Protein AF-A0A968P3R5-F1 (afdb_monomer)

Foldseek 3Di:
DDPDDDPPDDPVVVVVVVCVPQDPDVVSVVVVVVVVLVVLVFPDKDWDFDADPPRHGPDIDIDTPGPDDDPVRVVVVPDDPDDD

Structure (mmCIF, N/CA/C/O backbone):
data_AF-A0A968P3R5-F1
#
_entry.id   AF-A0A968P3R5-F1
#
loop_
_atom_site.group_PDB
_atom_site.id
_atom_site.type_symbol
_atom_site.label_atom_id
_atom_site.label_alt_id
_atom_site.label_comp_id
_atom_site.label_asym_id
_atom_site.label_entity_id
_atom_site.label_seq_id
_atom_site.pdbx_PDB_ins_code
_atom_site.Cartn_x
_atom_site.Cartn_y
_atom_site.Cartn_z
_atom_site.occupancy
_atom_site.B_iso_or_equiv
_atom_site.auth_seq_id
_atom_site.auth_comp_id
_atom_site.auth_asym_id
_atom_site.auth_atom_id
_atom_site.pdbx_PDB_model_num
ATOM 1 N N . MET A 1 1 ? 15.518 10.353 34.159 1.00 48.06 1 MET 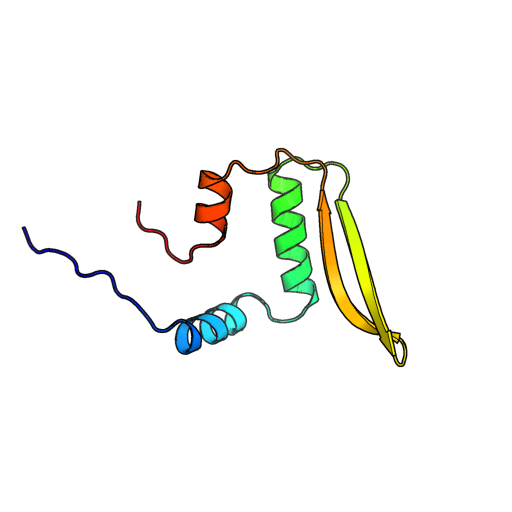A N 1
ATOM 2 C CA . MET A 1 1 ? 14.839 9.755 32.986 1.00 48.06 1 MET A CA 1
ATOM 3 C C . MET A 1 1 ? 15.819 9.757 31.819 1.00 48.06 1 MET A C 1
ATOM 5 O O . MET A 1 1 ? 16.305 10.829 31.476 1.00 48.06 1 MET A O 1
ATOM 9 N N . LYS A 1 2 ? 16.187 8.595 31.259 1.00 47.41 2 LYS A N 1
ATOM 10 C CA . LYS A 1 2 ? 17.005 8.543 30.034 1.00 47.41 2 LYS A CA 1
ATOM 11 C C . LYS A 1 2 ? 16.127 9.012 28.873 1.00 47.41 2 LYS A C 1
ATOM 13 O O . LYS A 1 2 ? 15.107 8.387 28.607 1.00 47.41 2 LYS A O 1
ATOM 18 N N . LYS A 1 3 ? 16.500 10.112 28.216 1.00 51.22 3 LYS A N 1
ATOM 19 C CA . LYS A 1 3 ? 15.911 10.486 26.926 1.00 51.22 3 LYS A CA 1
ATOM 20 C C . LYS A 1 3 ? 16.292 9.389 25.933 1.00 51.22 3 LYS A C 1
ATOM 22 O O . LYS A 1 3 ? 17.480 9.169 25.709 1.00 51.22 3 LYS A O 1
ATOM 27 N N . ILE A 1 4 ? 15.306 8.666 25.413 1.00 59.97 4 ILE A N 1
ATOM 28 C CA . ILE A 1 4 ? 15.521 7.771 24.279 1.00 59.97 4 ILE A CA 1
ATOM 29 C C . ILE A 1 4 ? 15.650 8.685 23.066 1.00 59.97 4 ILE A C 1
ATOM 31 O O . ILE A 1 4 ? 14.701 9.374 22.701 1.00 59.97 4 ILE A O 1
ATOM 35 N N . THR A 1 5 ? 16.849 8.767 22.502 1.00 58.50 5 THR A N 1
ATOM 36 C CA . THR A 1 5 ? 17.061 9.467 21.237 1.00 58.50 5 THR A CA 1
ATOM 37 C C . THR A 1 5 ? 16.374 8.652 20.141 1.00 58.50 5 THR A C 1
ATOM 39 O O . THR A 1 5 ? 16.635 7.448 20.067 1.00 58.50 5 THR A O 1
ATOM 42 N N . PRO A 1 6 ? 15.494 9.247 19.318 1.00 60.78 6 PRO A N 1
ATOM 43 C CA . PRO A 1 6 ? 14.873 8.515 18.225 1.00 60.78 6 PRO A CA 1
ATOM 44 C C . PRO A 1 6 ? 15.963 7.969 17.301 1.00 60.78 6 PRO A C 1
ATOM 46 O O . PRO A 1 6 ? 16.901 8.684 16.938 1.00 60.78 6 PRO A O 1
ATOM 49 N N . ILE A 1 7 ? 15.853 6.687 16.954 1.00 65.38 7 ILE A N 1
ATOM 50 C CA . ILE A 1 7 ? 16.701 6.076 15.934 1.00 65.38 7 ILE A CA 1
ATOM 51 C C . ILE A 1 7 ? 16.234 6.652 14.600 1.00 65.38 7 ILE A C 1
ATOM 53 O O . ILE A 1 7 ? 15.275 6.172 14.003 1.00 65.38 7 ILE A O 1
ATOM 57 N N . VAL A 1 8 ? 16.888 7.722 14.156 1.00 65.12 8 VAL A N 1
ATOM 58 C CA . VAL A 1 8 ? 16.711 8.242 12.802 1.00 65.12 8 VAL A CA 1
ATOM 59 C C . VAL A 1 8 ? 17.596 7.395 11.900 1.00 65.12 8 VAL A C 1
ATOM 61 O O . VAL A 1 8 ? 18.794 7.638 11.774 1.00 65.12 8 VAL A O 1
ATOM 64 N N . ALA A 1 9 ? 17.020 6.330 11.352 1.00 68.62 9 ALA A N 1
ATOM 65 C CA . ALA A 1 9 ? 17.685 5.532 10.338 1.00 68.62 9 ALA A CA 1
ATOM 66 C C . ALA A 1 9 ? 17.520 6.205 8.971 1.00 68.62 9 ALA A C 1
ATOM 68 O O . ALA A 1 9 ? 16.474 6.774 8.656 1.00 68.62 9 ALA A O 1
ATOM 69 N N . ASP A 1 10 ? 18.585 6.161 8.177 1.00 78.38 10 ASP A N 1
ATOM 70 C CA . ASP A 1 10 ? 18.615 6.781 6.862 1.00 78.38 10 ASP A CA 1
ATOM 71 C C . ASP A 1 10 ? 17.569 6.136 5.933 1.00 78.38 10 ASP A C 1
ATOM 73 O O . ASP A 1 10 ? 17.500 4.90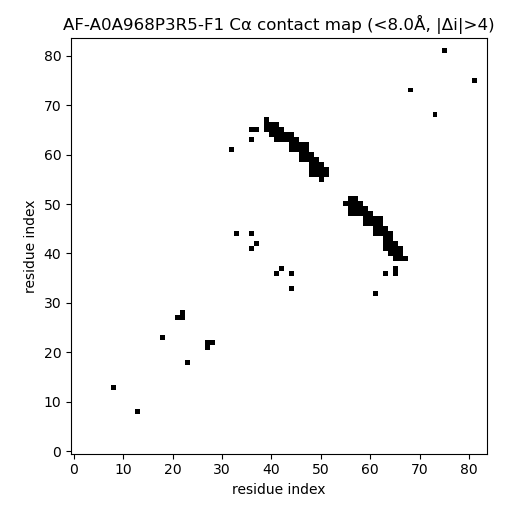9 5.800 1.00 78.38 10 ASP A O 1
ATOM 77 N N . ALA A 1 11 ? 16.738 6.961 5.290 1.00 74.56 11 ALA A N 1
ATOM 78 C CA . ALA A 1 11 ? 15.655 6.485 4.432 1.00 74.56 11 ALA A CA 1
ATOM 79 C C . ALA A 1 11 ? 16.176 5.648 3.251 1.00 74.56 11 ALA A C 1
ATOM 81 O O . ALA A 1 11 ? 15.542 4.661 2.875 1.00 74.56 11 ALA A O 1
ATOM 82 N N . SER A 1 12 ? 17.351 5.986 2.705 1.00 78.31 12 SER A N 1
ATOM 83 C CA . SER A 1 12 ? 17.971 5.232 1.609 1.00 78.31 12 SER A CA 1
ATOM 84 C C . SER A 1 12 ? 18.401 3.828 2.037 1.00 78.31 12 SER A C 1
ATOM 86 O O . SER A 1 12 ? 18.429 2.919 1.211 1.00 78.31 12 SER A O 1
ATOM 88 N N . PHE A 1 13 ? 18.661 3.624 3.332 1.00 78.44 13 PHE A N 1
ATOM 89 C CA . PHE A 1 13 ? 18.941 2.312 3.905 1.00 78.44 13 PHE A CA 1
ATOM 90 C C . PHE A 1 13 ? 17.657 1.535 4.231 1.00 78.44 13 PHE A C 1
ATOM 92 O O . PHE A 1 13 ? 17.565 0.342 3.942 1.00 78.44 13 PHE A O 1
ATOM 99 N N . LEU A 1 14 ? 16.644 2.195 4.802 1.00 76.38 14 LEU A N 1
ATOM 100 C CA . LEU A 1 14 ? 15.410 1.534 5.243 1.00 76.38 14 LEU A CA 1
ATOM 101 C C . LEU A 1 14 ? 14.471 1.128 4.100 1.00 76.38 14 LEU A C 1
ATOM 103 O O . LEU A 1 14 ? 13.893 0.041 4.146 1.00 76.38 14 LEU A O 1
ATOM 107 N N . ILE A 1 15 ? 14.306 1.975 3.080 1.00 76.81 15 ILE A N 1
ATOM 108 C CA . ILE A 1 15 ? 13.345 1.746 1.986 1.00 76.81 15 ILE A CA 1
ATOM 109 C C . ILE A 1 15 ? 13.631 0.430 1.232 1.00 76.81 15 ILE A C 1
ATOM 111 O O . ILE A 1 15 ? 12.701 -0.362 1.047 1.00 76.81 15 ILE A O 1
ATOM 115 N N . PRO A 1 16 ? 14.882 0.112 0.838 1.00 74.12 16 PRO A N 1
ATOM 116 C CA . PRO A 1 16 ? 15.189 -1.168 0.199 1.00 74.12 16 PRO A CA 1
ATOM 117 C C . PRO A 1 16 ? 14.944 -2.373 1.115 1.00 74.12 16 PRO A C 1
ATOM 119 O O . PRO A 1 16 ? 14.474 -3.416 0.656 1.00 74.12 16 PRO A O 1
ATOM 122 N N . ILE A 1 17 ? 15.233 -2.231 2.414 1.00 7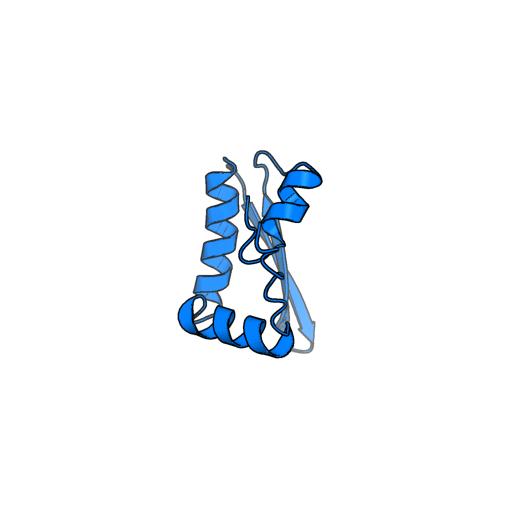1.38 17 ILE A N 1
ATOM 123 C CA . ILE A 1 17 ? 15.049 -3.296 3.409 1.00 71.38 17 ILE A CA 1
ATOM 124 C C . ILE A 1 17 ? 13.572 -3.601 3.621 1.00 71.38 17 ILE A C 1
ATOM 126 O O . ILE A 1 17 ? 13.228 -4.763 3.769 1.00 71.38 17 ILE A O 1
ATOM 130 N N . LEU A 1 18 ? 12.700 -2.596 3.594 1.00 71.81 18 LEU A N 1
ATOM 131 C CA . LEU A 1 18 ? 11.247 -2.775 3.664 1.00 71.81 18 LEU A CA 1
ATOM 132 C C . LEU A 1 18 ? 10.664 -3.409 2.408 1.00 71.81 18 LEU A C 1
ATOM 134 O O . LEU A 1 18 ? 9.737 -4.215 2.477 1.00 71.81 18 LEU A O 1
ATOM 138 N N . ARG A 1 19 ? 11.228 -3.062 1.253 1.00 70.06 19 ARG A N 1
ATOM 139 C CA . ARG A 1 19 ? 10.790 -3.588 -0.036 1.00 70.06 19 ARG A CA 1
ATOM 140 C C . ARG A 1 19 ? 11.090 -5.084 -0.185 1.00 70.06 19 ARG A C 1
ATOM 142 O O . ARG A 1 19 ? 10.270 -5.812 -0.737 1.00 70.06 19 ARG A O 1
ATOM 149 N N . ASN A 1 20 ? 12.237 -5.543 0.317 1.00 61.47 20 ASN A N 1
ATOM 150 C CA . ASN A 1 20 ? 12.737 -6.908 0.109 1.00 61.47 20 ASN A CA 1
ATOM 151 C C . ASN A 1 20 ? 11.874 -8.046 0.707 1.00 61.47 20 ASN A C 1
ATOM 153 O O . ASN A 1 20 ? 11.680 -9.048 0.020 1.00 61.47 20 ASN A O 1
ATOM 157 N N . PRO A 1 21 ? 11.363 -7.959 1.949 1.00 53.19 21 PRO A N 1
ATOM 158 C CA . PRO A 1 21 ? 10.524 -9.000 2.535 1.00 53.19 21 PRO A CA 1
ATOM 159 C C . PRO A 1 21 ? 9.025 -8.816 2.239 1.00 53.19 21 PRO A C 1
ATOM 161 O O . PRO A 1 21 ? 8.317 -9.820 2.202 1.00 53.19 21 PRO A O 1
ATOM 164 N N . GLY A 1 22 ? 8.545 -7.583 2.013 1.00 52.34 22 GLY A N 1
ATOM 165 C CA . GLY A 1 22 ? 7.111 -7.267 1.887 1.00 52.34 22 GLY A CA 1
ATOM 166 C C . GLY A 1 22 ? 6.533 -7.325 0.468 1.00 52.34 22 GLY A C 1
ATOM 167 O O . GLY A 1 22 ? 5.364 -7.648 0.300 1.00 52.34 22 GLY A O 1
ATOM 168 N N . TYR A 1 23 ? 7.341 -7.086 -0.573 1.00 58.16 23 TYR A N 1
ATOM 169 C CA . TYR A 1 23 ? 6.849 -6.966 -1.952 1.00 58.16 23 TYR A CA 1
ATOM 170 C 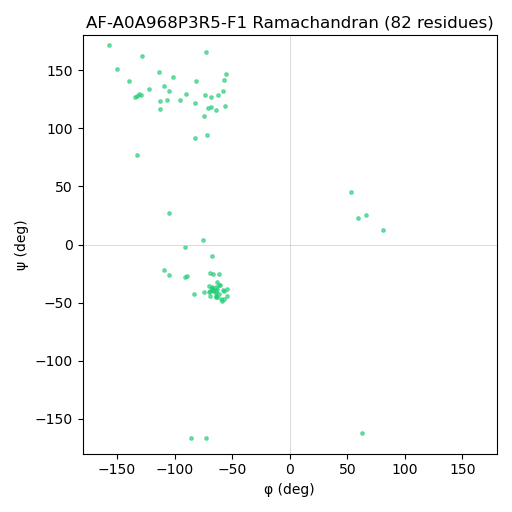C . TYR A 1 23 ? 7.689 -7.805 -2.916 1.00 58.16 23 TYR A C 1
ATOM 172 O O . TYR A 1 23 ? 8.529 -7.297 -3.659 1.0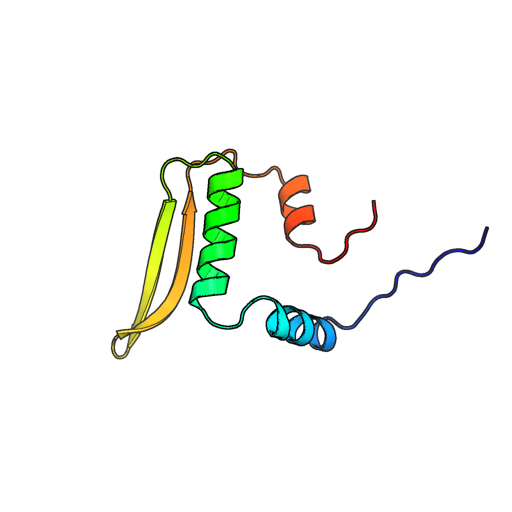0 58.16 23 TYR A O 1
ATOM 180 N N . LYS A 1 24 ? 7.463 -9.126 -2.913 1.00 64.62 24 LYS A N 1
ATOM 181 C CA . LYS A 1 24 ? 8.209 -10.074 -3.767 1.00 64.62 24 LYS A CA 1
ATOM 182 C C . LYS A 1 24 ? 8.027 -9.800 -5.266 1.00 64.62 24 LYS A C 1
ATOM 184 O O . LYS A 1 24 ? 8.881 -10.174 -6.065 1.00 64.62 24 LYS A O 1
ATOM 189 N N . ASN A 1 25 ? 6.912 -9.172 -5.645 1.00 76.00 25 ASN A N 1
ATOM 190 C CA . ASN A 1 25 ? 6.603 -8.725 -7.001 1.00 76.00 25 ASN A CA 1
ATOM 191 C C . ASN A 1 25 ? 5.564 -7.583 -6.967 1.00 76.00 25 ASN A C 1
ATOM 193 O O . ASN A 1 25 ? 4.998 -7.277 -5.917 1.00 76.00 25 ASN A O 1
ATOM 197 N N . LEU A 1 26 ? 5.313 -6.964 -8.126 1.00 82.81 26 LEU A N 1
ATOM 198 C CA . LEU A 1 26 ? 4.318 -5.896 -8.289 1.00 82.81 26 LEU A CA 1
ATOM 199 C C . LEU A 1 26 ? 2.923 -6.314 -7.797 1.00 82.81 26 LEU A C 1
ATOM 201 O O . LEU A 1 26 ? 2.230 -5.510 -7.189 1.00 82.81 26 LEU A O 1
ATOM 205 N N . SER A 1 27 ? 2.526 -7.566 -8.021 1.00 85.94 27 SER A N 1
ATOM 206 C CA . SER A 1 27 ? 1.201 -8.070 -7.650 1.00 85.94 27 SER A CA 1
ATOM 207 C C . SER A 1 27 ? 0.962 -8.036 -6.140 1.00 85.94 27 SER A C 1
ATOM 209 O O . SER A 1 27 ? -0.131 -7.669 -5.726 1.00 85.94 27 SER A O 1
ATOM 211 N N . TYR A 1 28 ? 1.978 -8.340 -5.321 1.00 86.81 28 TYR A N 1
ATOM 212 C CA . TYR A 1 28 ? 1.890 -8.161 -3.865 1.00 86.81 28 TYR A CA 1
ATOM 213 C C . TYR A 1 28 ? 1.724 -6.687 -3.488 1.00 86.81 28 TYR A C 1
ATOM 215 O O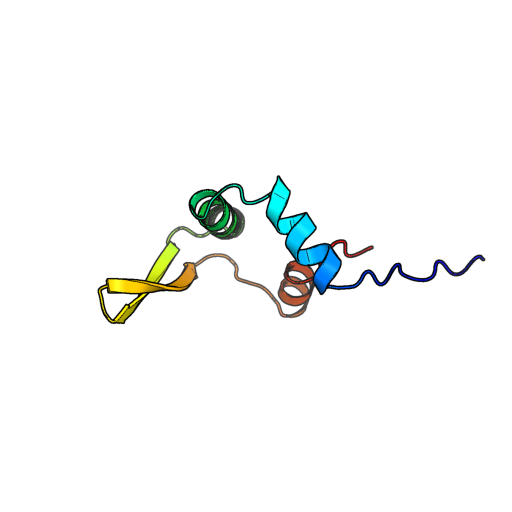 . TYR A 1 28 ? 0.905 -6.370 -2.639 1.00 86.81 28 TYR A O 1
ATOM 223 N N . ALA A 1 29 ? 2.445 -5.776 -4.149 1.00 86.25 29 ALA A N 1
ATOM 224 C CA . ALA A 1 29 ? 2.307 -4.346 -3.870 1.00 86.25 29 ALA A CA 1
ATOM 225 C C . ALA A 1 29 ? 0.911 -3.819 -4.201 1.00 86.25 29 ALA A C 1
ATOM 227 O O . ALA A 1 29 ? 0.351 -3.042 -3.440 1.00 86.25 29 ALA A O 1
ATOM 228 N N . VAL A 1 30 ? 0.333 -4.284 -5.307 1.00 90.75 30 VAL A N 1
ATOM 229 C CA . VAL A 1 30 ? -1.051 -3.970 -5.663 1.00 90.75 30 VAL A CA 1
ATOM 230 C C . VAL A 1 30 ? -2.022 -4.549 -4.632 1.00 90.75 30 VAL A C 1
ATOM 232 O O . VAL A 1 30 ? -2.915 -3.830 -4.199 1.00 90.75 30 VAL A O 1
ATOM 235 N N . ALA A 1 31 ? -1.837 -5.806 -4.213 1.00 91.56 31 ALA A N 1
ATOM 236 C CA . ALA A 1 31 ? -2.705 -6.457 -3.231 1.00 91.56 31 ALA A CA 1
ATOM 237 C C . ALA A 1 31 ? -2.778 -5.678 -1.908 1.00 91.56 31 ALA A C 1
ATOM 239 O O . ALA A 1 31 ? -3.876 -5.369 -1.468 1.00 91.56 31 ALA A O 1
ATOM 240 N N . GLU A 1 32 ? -1.641 -5.250 -1.353 1.00 90.62 32 GLU A N 1
ATOM 241 C CA . GLU A 1 32 ? -1.622 -4.480 -0.096 1.00 90.62 32 GLU A CA 1
ATOM 242 C C . GLU A 1 32 ? -2.368 -3.135 -0.209 1.00 90.62 32 GLU A C 1
ATOM 244 O O . GLU A 1 32 ? -3.016 -2.685 0.735 1.00 90.62 32 GLU A O 1
ATOM 249 N N . ILE A 1 33 ? -2.315 -2.472 -1.373 1.00 93.88 33 ILE A N 1
ATOM 250 C CA . ILE A 1 33 ? -3.088 -1.240 -1.598 1.00 93.88 33 ILE A CA 1
ATOM 251 C C . ILE A 1 33 ? -4.591 -1.539 -1.678 1.00 93.88 33 ILE A C 1
ATOM 253 O O . ILE A 1 33 ? -5.391 -0.780 -1.131 1.00 93.88 33 ILE A O 1
ATOM 257 N N . LEU A 1 34 ? -4.983 -2.641 -2.324 1.00 95.25 34 LEU A N 1
ATOM 258 C CA . LEU A 1 34 ? -6.385 -3.062 -2.397 1.00 95.25 34 LEU A CA 1
ATOM 259 C C . LEU A 1 34 ? -6.930 -3.481 -1.026 1.00 95.25 34 LEU A C 1
ATOM 261 O O . LEU A 1 34 ? -8.057 -3.116 -0.694 1.00 95.25 34 LEU A O 1
ATOM 265 N N . ASP A 1 35 ? -6.130 -4.177 -0.217 1.00 95.50 35 ASP A N 1
ATOM 266 C CA . ASP A 1 35 ? -6.503 -4.582 1.140 1.00 95.50 35 ASP A CA 1
ATOM 267 C C . ASP A 1 35 ? -6.780 -3.355 2.022 1.00 95.50 35 ASP A C 1
ATOM 269 O O . ASP A 1 35 ? -7.816 -3.300 2.683 1.00 95.50 35 ASP A O 1
ATOM 273 N N . ASN A 1 36 ? -5.957 -2.300 1.932 1.00 95.12 36 ASN A N 1
ATOM 274 C CA . ASN A 1 36 ? -6.210 -1.035 2.638 1.00 95.12 36 ASN A CA 1
ATOM 275 C C . ASN A 1 36 ? -7.562 -0.398 2.267 1.00 95.12 36 ASN A C 1
ATOM 277 O O . ASN A 1 36 ? -8.249 0.151 3.132 1.00 95.12 36 ASN A O 1
ATOM 281 N N . ALA A 1 37 ? -7.953 -0.457 0.991 1.00 97.25 37 ALA A N 1
ATOM 282 C CA . ALA A 1 37 ? -9.244 0.060 0.542 1.00 97.25 37 ALA A CA 1
ATOM 283 C C . ALA A 1 37 ? -10.413 -0.803 1.058 1.00 97.25 37 ALA A C 1
ATOM 285 O O . ALA A 1 37 ? -11.432 -0.270 1.506 1.00 97.25 37 ALA A O 1
ATOM 286 N N . ILE A 1 38 ? -10.258 -2.132 1.054 1.00 97.19 38 ILE A N 1
ATOM 287 C CA . ILE A 1 38 ? -11.252 -3.075 1.593 1.00 97.19 38 ILE A CA 1
ATOM 288 C C . ILE A 1 38 ? -11.442 -2.864 3.100 1.00 97.19 38 ILE A C 1
ATOM 290 O O . ILE A 1 38 ? -12.583 -2.765 3.560 1.00 97.19 38 ILE A O 1
ATOM 294 N N . ASP A 1 39 ? -10.354 -2.718 3.856 1.00 96.81 39 ASP A N 1
ATOM 295 C CA . ASP A 1 39 ? -10.380 -2.430 5.295 1.00 96.81 39 ASP A CA 1
ATOM 296 C C . ASP A 1 39 ? -11.020 -1.068 5.598 1.00 96.81 39 ASP A C 1
ATOM 298 O O . ASP A 1 39 ? -11.711 -0.897 6.607 1.00 96.81 39 ASP A O 1
ATOM 302 N N . ALA A 1 40 ? -10.863 -0.097 4.691 1.00 96.81 40 ALA A N 1
ATOM 303 C CA . ALA A 1 40 ? -11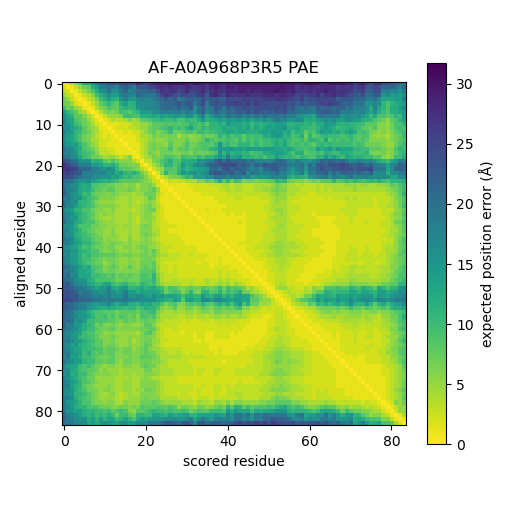.565 1.183 4.737 1.00 96.81 40 ALA A CA 1
ATOM 304 C C . ALA A 1 40 ? -13.045 1.088 4.316 1.00 96.81 40 ALA A C 1
ATOM 306 O O . ALA A 1 40 ? -13.731 2.111 4.258 1.00 96.81 40 ALA A O 1
ATOM 307 N N . GLY A 1 41 ? -13.557 -0.114 4.043 1.00 97.81 41 GLY A N 1
ATOM 308 C CA . GLY A 1 41 ? -14.957 -0.375 3.732 1.00 97.81 41 GLY A CA 1
ATOM 309 C C . GLY A 1 41 ? -15.361 -0.081 2.288 1.00 97.81 41 GLY A C 1
ATOM 310 O O . GLY A 1 41 ? -16.566 -0.068 2.012 1.00 97.81 41 GLY A O 1
ATOM 311 N N . ALA A 1 42 ? -14.404 0.134 1.380 1.00 98.19 42 ALA A N 1
ATOM 312 C CA . ALA A 1 42 ? -14.691 0.404 -0.024 1.00 98.19 42 ALA A CA 1
ATOM 313 C C . ALA A 1 42 ? -15.515 -0.730 -0.659 1.00 98.19 42 ALA A C 1
ATOM 315 O O . ALA A 1 42 ? -15.334 -1.918 -0.374 1.00 98.19 42 ALA A O 1
ATOM 316 N N . LYS A 1 43 ? -16.454 -0.351 -1.528 1.00 97.94 43 LYS A N 1
ATOM 317 C CA . LYS A 1 43 ? -17.255 -1.276 -2.352 1.00 97.94 43 LYS A CA 1
ATOM 318 C C . LYS A 1 43 ? -16.873 -1.211 -3.820 1.00 97.94 43 LYS A C 1
ATOM 320 O O . LYS A 1 43 ? -17.105 -2.168 -4.550 1.00 97.94 43 LYS A O 1
ATOM 325 N N . GLU A 1 44 ? -16.270 -0.100 -4.220 1.00 97.81 44 GLU A N 1
ATOM 326 C CA . GLU A 1 44 ? -15.765 0.133 -5.560 1.00 97.81 44 GLU A CA 1
ATOM 327 C C . GLU A 1 44 ? -14.333 0.645 -5.453 1.00 97.81 44 GLU A C 1
ATOM 329 O O . GLU A 1 44 ? -14.039 1.565 -4.687 1.00 97.81 44 GLU A O 1
ATOM 334 N N . ILE A 1 45 ? -13.444 0.013 -6.216 1.00 97.69 45 ILE A N 1
ATOM 335 C CA . ILE A 1 45 ? -12.032 0.366 -6.299 1.00 97.69 45 ILE A CA 1
ATOM 336 C C . ILE A 1 45 ? -11.670 0.406 -7.782 1.00 97.69 45 ILE A C 1
ATOM 338 O O . ILE A 1 45 ? -11.934 -0.543 -8.521 1.00 97.69 45 ILE A O 1
ATOM 342 N N . VAL A 1 46 ? -11.070 1.509 -8.217 1.00 97.50 46 VAL A N 1
ATOM 343 C CA . VAL A 1 46 ? -10.638 1.746 -9.594 1.00 97.50 46 VAL A CA 1
ATOM 344 C C . VAL A 1 46 ? -9.117 1.801 -9.623 1.00 97.50 46 VAL A C 1
ATOM 346 O O . VAL A 1 46 ? -8.505 2.625 -8.946 1.00 97.50 46 VAL A O 1
ATOM 349 N N . ALA A 1 47 ? -8.512 0.943 -10.443 1.00 93.88 47 ALA A N 1
ATOM 350 C CA . ALA A 1 47 ? -7.106 1.048 -10.805 1.00 93.88 47 ALA A CA 1
ATOM 351 C C . ALA A 1 47 ? -6.985 1.794 -12.140 1.00 93.88 47 ALA A C 1
ATOM 353 O O . ALA A 1 47 ? -7.582 1.398 -13.142 1.00 93.88 47 ALA A O 1
ATOM 354 N N . ILE A 1 48 ? -6.208 2.871 -12.149 1.00 94.81 48 ILE A N 1
ATOM 355 C CA . ILE A 1 48 ? -5.914 3.685 -13.327 1.00 94.81 48 ILE A CA 1
ATOM 356 C C . ILE A 1 48 ? -4.475 3.388 -13.722 1.00 94.81 48 ILE A C 1
ATOM 358 O O . ILE A 1 48 ? -3.570 3.523 -12.903 1.00 94.81 48 ILE A O 1
ATOM 362 N N . VAL A 1 49 ? -4.258 2.978 -14.968 1.00 92.25 49 VAL A N 1
ATOM 363 C CA . VAL A 1 49 ? -2.925 2.657 -15.482 1.00 92.25 49 VAL A CA 1
ATOM 364 C C . VAL A 1 49 ? -2.560 3.685 -16.540 1.00 92.25 49 VAL A C 1
ATOM 366 O O . VAL A 1 49 ? -3.226 3.778 -17.572 1.00 92.25 49 VAL A O 1
ATOM 369 N N . GLY A 1 50 ? -1.515 4.463 -16.271 1.00 91.94 50 GLY A N 1
ATOM 370 C CA . GLY A 1 50 ? -0.931 5.365 -17.254 1.00 91.94 50 GLY A CA 1
ATOM 371 C C . GLY A 1 50 ? 0.165 4.645 -18.029 1.00 91.94 50 GLY A C 1
ATOM 372 O O . GLY A 1 50 ? 1.057 4.017 -17.448 1.00 91.94 50 GLY A O 1
ATOM 373 N N . ASN A 1 51 ? 0.077 4.727 -19.355 1.00 91.19 51 ASN A N 1
ATOM 374 C CA . ASN A 1 51 ? 1.018 4.097 -20.271 1.00 91.19 51 ASN A CA 1
ATOM 375 C C . ASN A 1 51 ? 1.882 5.156 -20.961 1.00 91.19 51 ASN A C 1
ATOM 377 O O . ASN A 1 51 ? 1.373 6.173 -21.436 1.00 91.19 51 ASN A O 1
ATOM 381 N N . GLY A 1 52 ? 3.180 4.881 -21.056 1.00 83.75 52 GLY A N 1
ATOM 382 C CA . GLY A 1 52 ? 4.130 5.635 -21.864 1.00 83.75 52 GLY A CA 1
ATOM 383 C C . GLY A 1 52 ? 4.174 5.159 -23.319 1.00 83.75 52 GLY A C 1
ATOM 384 O O . GLY A 1 52 ? 3.328 4.391 -23.787 1.00 83.75 52 GLY A O 1
ATOM 385 N N . SER A 1 53 ? 5.204 5.597 -24.049 1.00 83.31 53 SER A N 1
ATOM 386 C CA . SER A 1 53 ? 5.507 5.062 -25.380 1.00 83.31 53 SER A CA 1
ATOM 387 C C . SER A 1 53 ? 5.685 3.539 -25.332 1.00 83.31 53 SER A C 1
ATOM 389 O O . SER A 1 53 ? 6.189 3.004 -24.347 1.00 83.31 53 SER A O 1
ATOM 391 N N . GLU A 1 54 ? 5.289 2.848 -26.403 1.00 85.00 54 GLU A N 1
ATOM 392 C CA . GLU A 1 54 ? 5.424 1.385 -26.548 1.00 85.00 54 GLU A CA 1
ATOM 393 C C . GLU A 1 54 ? 4.572 0.540 -25.577 1.00 85.00 54 GLU A C 1
ATOM 395 O O . GLU A 1 54 ? 4.890 -0.617 -25.317 1.00 85.00 54 GLU A O 1
ATOM 400 N N . ASN A 1 55 ? 3.453 1.079 -25.074 1.00 79.38 55 ASN A N 1
ATOM 401 C CA . ASN A 1 55 ? 2.549 0.398 -24.128 1.00 79.38 55 ASN A CA 1
ATOM 402 C C . ASN A 1 55 ? 3.220 -0.016 -22.805 1.00 79.38 55 ASN A C 1
ATOM 404 O O . ASN A 1 55 ? 2.738 -0.914 -22.113 1.00 79.38 55 ASN A O 1
ATOM 408 N N . ALA A 1 56 ? 4.325 0.63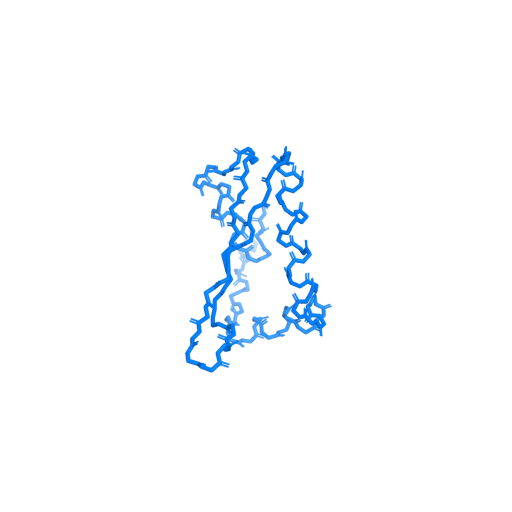3 -22.436 1.00 86.62 56 ALA A N 1
ATOM 409 C CA . ALA A 1 56 ? 4.942 0.433 -21.136 1.00 86.62 56 ALA A CA 1
ATOM 410 C C . ALA A 1 56 ? 4.098 1.108 -20.047 1.00 86.62 56 ALA A C 1
ATOM 412 O O . ALA A 1 56 ? 3.794 2.296 -20.148 1.00 86.62 56 ALA A O 1
ATOM 413 N N . VAL A 1 57 ? 3.757 0.372 -18.989 1.00 85.88 57 VAL A N 1
ATOM 414 C CA . VAL A 1 57 ? 3.121 0.951 -17.797 1.00 85.88 57 VAL A CA 1
ATOM 415 C C . VAL A 1 57 ? 4.134 1.849 -17.090 1.00 85.88 57 VAL A C 1
ATOM 417 O O . VAL A 1 57 ? 5.177 1.371 -16.645 1.00 85.88 57 VAL A O 1
ATOM 420 N N . THR A 1 58 ? 3.833 3.141 -16.984 1.00 92.38 58 THR A N 1
ATOM 421 C CA . THR A 1 58 ? 4.701 4.131 -16.325 1.00 92.38 58 THR A CA 1
ATOM 422 C C . THR A 1 58 ? 4.178 4.545 -14.960 1.00 92.38 58 THR A C 1
ATOM 424 O O . THR A 1 58 ? 4.961 4.932 -14.096 1.00 92.38 58 THR A O 1
ATOM 427 N N . GLU A 1 59 ? 2.867 4.449 -14.750 1.00 92.00 59 GLU A N 1
ATOM 428 C CA . GLU A 1 59 ? 2.213 4.859 -13.513 1.00 92.00 59 GLU A CA 1
ATOM 429 C C . GLU A 1 59 ? 0.963 4.021 -13.239 1.00 92.00 59 GLU A C 1
ATOM 431 O O . GLU A 1 59 ? 0.298 3.526 -14.152 1.00 92.00 59 GLU A O 1
ATOM 436 N N . ILE A 1 60 ? 0.653 3.868 -11.953 1.00 92.25 60 ILE A N 1
ATOM 437 C CA . ILE A 1 60 ? -0.563 3.215 -11.478 1.00 92.25 60 ILE A CA 1
ATOM 438 C C . ILE A 1 60 ? -1.145 4.092 -10.371 1.00 92.25 60 ILE A C 1
ATOM 440 O O . ILE A 1 60 ? -0.445 4.431 -9.416 1.00 92.25 60 ILE A O 1
ATOM 444 N N . GLY A 1 61 ? -2.416 4.453 -10.504 1.00 94.94 61 GLY A N 1
ATOM 445 C CA . GLY A 1 61 ? -3.205 5.140 -9.487 1.00 94.94 61 GLY A CA 1
ATOM 446 C C . GLY A 1 61 ? -4.334 4.250 -8.976 1.00 94.94 61 GLY A C 1
ATOM 447 O O . GLY A 1 61 ? -4.887 3.452 -9.732 1.00 94.94 61 GLY A O 1
ATOM 448 N N . PHE A 1 62 ? -4.694 4.410 -7.705 1.00 96.44 62 PHE A N 1
ATOM 449 C CA . PHE A 1 62 ? -5.830 3.731 -7.082 1.00 96.44 62 PHE A CA 1
ATOM 450 C C . PHE A 1 62 ? -6.798 4.773 -6.528 1.00 96.44 62 PHE A C 1
ATOM 452 O O . PHE A 1 62 ? -6.373 5.730 -5.882 1.00 96.44 62 PHE A O 1
ATOM 459 N N . LEU A 1 63 ? -8.088 4.587 -6.800 1.00 97.25 63 LEU A N 1
ATOM 460 C CA . LEU A 1 63 ? -9.176 5.397 -6.263 1.00 97.25 63 LEU A CA 1
ATOM 461 C C . LEU A 1 63 ? -10.234 4.468 -5.677 1.00 97.25 63 LEU A C 1
ATOM 463 O O . LEU A 1 63 ? -10.696 3.558 -6.362 1.00 97.25 63 LEU A O 1
ATOM 467 N N . ASP A 1 64 ? -10.640 4.717 -4.441 1.00 97.94 64 ASP A N 1
ATOM 468 C CA . ASP A 1 64 ? -11.676 3.951 -3.757 1.00 97.94 64 ASP A CA 1
ATOM 469 C C . ASP A 1 64 ? -12.763 4.865 -3.176 1.00 97.94 64 ASP A C 1
ATOM 471 O O . ASP A 1 64 ? -12.585 6.077 -3.042 1.00 97.94 64 ASP A O 1
ATOM 475 N N . ASN A 1 65 ? -13.915 4.272 -2.859 1.00 98.12 65 ASN A N 1
ATOM 476 C CA . ASN A 1 65 ? -15.042 4.948 -2.215 1.00 98.12 65 ASN A CA 1
ATOM 477 C C . ASN A 1 65 ? -15.191 4.595 -0.723 1.00 98.12 65 ASN A C 1
ATOM 479 O O . ASN A 1 65 ? -16.304 4.611 -0.192 1.00 98.12 65 ASN A O 1
ATOM 483 N N . GLY A 1 66 ? -14.094 4.228 -0.059 1.00 97.50 66 GLY A N 1
ATOM 484 C CA . GLY A 1 66 ? -14.066 3.927 1.364 1.00 97.50 66 GLY A CA 1
ATOM 485 C C . GLY A 1 66 ? -14.188 5.171 2.247 1.00 97.50 66 GLY A C 1
ATOM 486 O O . GLY A 1 66 ? -14.526 6.272 1.814 1.00 97.50 66 GLY A O 1
ATOM 487 N N . LEU A 1 67 ? -13.887 4.998 3.533 1.00 97.56 67 LEU A N 1
ATOM 488 C CA . LEU A 1 67 ? -14.029 6.045 4.555 1.00 97.56 67 LEU A CA 1
ATOM 489 C C . LEU A 1 67 ? -13.064 7.236 4.396 1.00 97.56 67 LEU A C 1
ATOM 491 O O . LEU A 1 67 ? -13.195 8.229 5.114 1.00 97.56 67 LEU A O 1
ATOM 495 N N . GLY A 1 68 ? -12.082 7.134 3.499 1.00 95.25 68 GLY A N 1
ATOM 496 C CA . GLY A 1 68 ? -11.018 8.120 3.354 1.00 95.25 68 GLY A CA 1
ATOM 497 C C . GLY A 1 68 ? -10.141 8.247 4.606 1.00 95.25 68 GLY A C 1
ATOM 498 O O . GLY A 1 68 ? -10.088 7.372 5.481 1.00 95.25 68 GLY A O 1
ATOM 499 N N . MET A 1 69 ? -9.404 9.354 4.684 1.00 96.31 69 MET A N 1
ATOM 500 C CA . MET A 1 69 ? -8.483 9.647 5.782 1.00 96.31 69 MET A CA 1
ATOM 501 C C . MET A 1 69 ? -8.573 11.123 6.173 1.00 96.31 69 MET A C 1
ATOM 503 O O . MET A 1 69 ? -8.665 11.992 5.308 1.00 96.31 69 MET A O 1
ATOM 507 N N . THR A 1 70 ? -8.510 11.413 7.475 1.00 96.94 70 THR A N 1
ATOM 508 C CA . THR A 1 70 ? -8.170 12.766 7.942 1.00 96.94 70 THR A CA 1
ATOM 509 C C . THR A 1 70 ? -6.682 13.024 7.708 1.00 96.94 70 THR A C 1
ATOM 511 O O . THR A 1 70 ? -5.913 12.080 7.499 1.00 96.94 70 THR A O 1
ATOM 514 N N . THR A 1 71 ? -6.253 14.282 7.794 1.00 96.56 71 THR A N 1
ATOM 515 C CA . THR A 1 71 ? -4.837 14.655 7.666 1.00 96.56 71 THR A CA 1
ATOM 516 C C . THR A 1 71 ? -3.956 13.880 8.647 1.00 96.56 71 THR A C 1
ATOM 518 O O . THR A 1 71 ? -2.946 13.309 8.252 1.00 96.56 71 THR A O 1
ATOM 521 N N . GLU A 1 72 ? -4.377 13.755 9.906 1.00 94.50 72 GLU A N 1
ATOM 522 C CA . GLU A 1 72 ? -3.609 13.076 10.957 1.00 94.50 72 GLU A CA 1
ATOM 523 C C . GLU A 1 72 ? -3.494 11.567 10.700 1.00 94.50 72 GLU A C 1
ATOM 525 O O . GLU A 1 72 ? -2.465 10.949 10.989 1.00 94.50 72 GLU A O 1
ATOM 530 N N . LYS A 1 73 ? -4.556 10.956 10.154 1.00 92.62 73 LYS A N 1
ATOM 531 C CA . LYS A 1 73 ? -4.548 9.539 9.775 1.00 92.62 73 LYS A CA 1
ATOM 532 C C . LYS A 1 73 ? -3.633 9.313 8.574 1.00 92.62 73 LYS A C 1
ATOM 534 O O . LYS A 1 73 ? -2.825 8.390 8.615 1.00 92.62 73 LYS A O 1
ATOM 539 N N . LEU A 1 74 ? -3.709 10.179 7.561 1.00 93.56 74 LEU A N 1
ATOM 540 C CA . LEU A 1 74 ? -2.841 10.122 6.385 1.00 93.56 74 LEU A CA 1
ATOM 541 C C . LEU A 1 74 ? -1.363 10.243 6.777 1.00 93.56 74 LEU A C 1
ATOM 543 O O . LEU A 1 74 ? -0.554 9.409 6.380 1.00 93.56 74 LEU A O 1
ATOM 547 N N . GLU A 1 75 ? -1.018 11.225 7.611 1.00 91.81 75 GLU A N 1
ATOM 548 C CA . GLU A 1 75 ? 0.344 11.394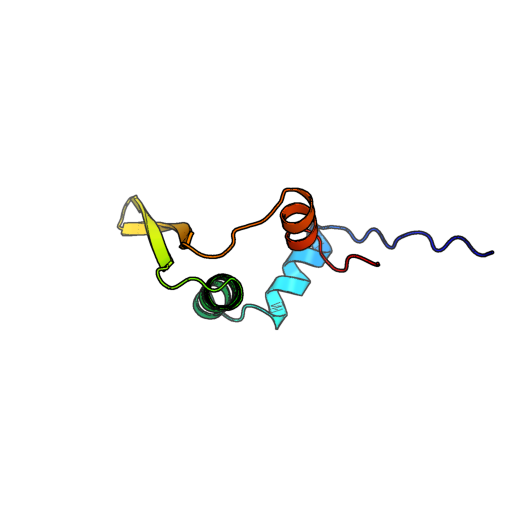 8.129 1.00 91.81 75 GLU A CA 1
ATOM 549 C C . GLU A 1 75 ? 0.832 10.140 8.857 1.00 91.81 75 GLU A C 1
ATOM 551 O O . GLU A 1 75 ? 1.978 9.727 8.685 1.00 91.81 75 GLU A O 1
ATOM 556 N N . SER A 1 76 ? -0.043 9.496 9.634 1.00 88.75 76 SER A N 1
ATOM 557 C CA . SER A 1 76 ? 0.289 8.250 10.318 1.00 88.75 76 SER A CA 1
ATOM 558 C C . SER A 1 76 ? 0.532 7.087 9.359 1.00 88.75 76 SER A C 1
ATOM 560 O O . SER A 1 76 ? 1.420 6.280 9.617 1.00 88.75 76 SER A O 1
ATOM 562 N N . CYS A 1 77 ? -0.253 6.979 8.284 1.00 89.19 77 CYS A N 1
ATOM 563 C CA . CYS A 1 77 ? -0.122 5.920 7.281 1.00 89.19 77 CYS A CA 1
ATOM 564 C C . CYS A 1 77 ? 1.160 6.055 6.442 1.00 89.19 77 CYS A C 1
ATOM 566 O O . CYS A 1 77 ? 1.652 5.060 5.920 1.00 89.19 77 CYS A O 1
ATOM 568 N N . LEU A 1 78 ? 1.714 7.267 6.326 1.00 88.38 78 LEU A N 1
ATOM 569 C CA . LEU A 1 78 ? 2.934 7.554 5.559 1.00 88.38 78 LEU A CA 1
ATOM 570 C C . LEU A 1 78 ? 4.227 7.460 6.388 1.00 88.38 78 LEU A C 1
ATOM 572 O O . LEU A 1 78 ? 5.321 7.645 5.854 1.00 88.38 78 LEU A O 1
ATOM 576 N N . GLN A 1 79 ? 4.122 7.180 7.687 1.00 84.50 79 GLN A N 1
ATOM 577 C CA . GLN A 1 79 ? 5.263 7.018 8.585 1.00 84.50 79 GLN A CA 1
ATOM 578 C C . GLN A 1 79 ? 5.552 5.544 8.842 1.00 84.50 79 GLN A C 1
ATOM 580 O O . GLN A 1 79 ? 4.647 4.728 8.997 1.00 84.50 79 GLN A O 1
ATOM 585 N N . ILE A 1 80 ? 6.833 5.209 8.966 1.00 77.31 80 ILE A N 1
ATOM 586 C CA . ILE A 1 80 ? 7.263 3.845 9.251 1.00 77.31 80 ILE A CA 1
ATOM 587 C C . ILE A 1 80 ? 7.707 3.751 10.715 1.00 77.31 80 ILE A C 1
ATOM 589 O O . ILE A 1 80 ? 8.469 4.594 11.183 1.00 77.31 80 ILE A O 1
ATOM 593 N N . TRP A 1 81 ? 7.226 2.733 11.437 1.00 69.62 81 TRP A N 1
ATOM 594 C CA . TRP A 1 81 ? 7.500 2.502 12.868 1.00 69.62 81 TRP A CA 1
ATOM 595 C C . TRP A 1 81 ? 7.206 3.702 13.779 1.00 69.62 81 TRP A C 1
ATOM 597 O O . TRP A 1 81 ? 7.984 4.017 14.682 1.00 69.62 81 TRP A O 1
ATOM 607 N N . ARG A 1 82 ? 6.056 4.358 13.579 1.00 65.12 82 ARG A N 1
ATOM 608 C CA . ARG A 1 82 ? 5.571 5.385 14.508 1.00 65.12 82 ARG A CA 1
ATOM 609 C C . ARG A 1 82 ? 5.459 4.796 15.919 1.00 65.12 82 ARG A C 1
ATOM 611 O O . ARG A 1 82 ? 4.692 3.866 16.152 1.00 65.12 82 ARG A O 1
ATOM 618 N N . THR A 1 83 ? 6.205 5.357 16.864 1.00 56.41 83 THR A N 1
ATOM 619 C CA . THR A 1 83 ? 6.031 5.085 18.294 1.00 56.41 83 THR A CA 1
ATOM 620 C C . THR A 1 83 ? 4.895 5.954 18.824 1.00 56.41 83 THR A C 1
ATOM 622 O O . THR A 1 83 ? 4.958 7.179 18.685 1.00 56.41 83 THR A O 1
ATOM 625 N N . VAL A 1 84 ? 3.863 5.317 19.382 1.00 52.34 84 VAL A N 1
ATOM 626 C CA . VAL A 1 84 ? 2.783 5.974 20.141 1.00 52.34 84 VAL A CA 1
ATOM 627 C C . VAL A 1 84 ? 3.225 6.331 21.554 1.00 52.34 84 VAL A C 1
ATOM 629 O O . VAL A 1 84 ? 4.096 5.612 22.098 1.00 52.34 84 VAL A O 1
#

Mean predicted aligned error: 8.31 Å

Sequence (84 aa):
MKKITPIVADASFLIPILRNPGYKNLSYAVAEILDNAIDAGAKEIVAIVGNGSENAVTEIGFLDNGLGMTTEKLESCLQIWRTV

Nearest PDB structures (foldseek):
  4y13-assembly1_A  TM=4.560E-01  e=4.075E+00  Escherichia coli O157:H7
  5xgu-assembly2_B  TM=5.150E-01  e=5.707E+00  Escherichia coli DEC6A
  8gym-assembly1_2K  TM=2.612E-01  e=1.697E+00  Tetrahymena thermophila SB210
  4wu3-assembly2_D  TM=2.759E-01  e=2.222E+00  Mitsuokella multacida
  4uc7-assembly1_A  TM=1.960E-01  e=6.105E+00  Human respiratory syncytial virus A2

Solvent-accessible surface area (backbone atoms only — not comparable to full-atom values): 5440 Å² total; per-residue (Å²): 132,83,80,78,74,80,84,82,70,59,62,86,63,48,55,60,60,56,41,64,80,68,39,87,44,69,67,48,51,52,48,58,56,51,49,55,36,48,76,40,62,30,87,50,76,47,77,47,76,43,63,48,80,94,76,38,78,73,46,77,47,81,48,65,67,35,74,77,71,55,72,72,54,46,56,54,73,77,47,81,86,77,81,132

Radius of gyration: 16.8 Å; Cα contacts (8 Å, |Δi|>4): 60; chains: 1; bounding box: 36×25×60 Å

Secondary structure (DSSP, 8-state):
----------HHHHHHHHHHHH-SSHHHHHHHHHHHHHHTT-S-EEEEEEE-GGG-EEEEEEEE-S----HHHHHHHTSSS---

pLDDT: mean 82.91, std 14.83, range [47.41, 98.19]